Protein AF-A0A925BDQ1-F1 (afdb_monomer_lite)

pLDDT: mean 95.01, std 3.55, range [75.75, 97.69]

Secondary structure (DSSP, 8-state):
-PPPPPEEEGGGGHHHHHH-HHHHHHHHHHHT-SEEE-S--TT--HHHHHHHHHHHT-

Sequence (58 aa):
MATIPVCLQAYTVRDDSAQDFYGTLKKVAGIGYFGIELAGIYNKDPKELKTVLDDNGL

Foldseek 3Di:
DDDDAAEEECVVVVVVCVVPVLVVLLVRLVVPHQYYDDPDDNPDDPVVVVVSCVVSND

Structure (mmCIF, N/CA/C/O backbone):
data_AF-A0A925BDQ1-F1
#
_entry.id   AF-A0A925BDQ1-F1
#
loop_
_atom_site.group_PDB
_atom_site.id
_atom_site.type_symbol
_atom_site.label_atom_id
_atom_site.label_alt_id
_atom_site.label_comp_id
_atom_site.label_asym_id
_atom_site.label_entity_id
_atom_site.label_seq_id
_atom_site.pdbx_PDB_ins_code
_atom_site.Cartn_x
_atom_site.Cartn_y
_atom_site.Cartn_z
_atom_site.occupancy
_atom_site.B_iso_or_equiv
_atom_site.auth_seq_id
_atom_site.auth_comp_id
_atom_site.auth_asym_id
_atom_site.auth_atom_id
_atom_site.pdbx_PDB_model_num
ATOM 1 N N . MET A 1 1 ? -14.787 1.425 24.731 1.00 75.75 1 MET A N 1
ATOM 2 C CA . MET A 1 1 ? -13.627 0.623 24.281 1.00 75.75 1 MET A CA 1
ATOM 3 C C . MET A 1 1 ? -12.901 1.427 23.220 1.00 75.75 1 MET A C 1
ATOM 5 O O . MET A 1 1 ? -13.578 2.128 22.480 1.00 75.75 1 MET A O 1
ATOM 9 N N . ALA A 1 2 ? -11.570 1.386 23.177 1.00 83.62 2 ALA A N 1
ATOM 10 C CA . ALA A 1 2 ? -10.830 2.010 22.083 1.00 83.62 2 ALA A CA 1
ATOM 11 C C . ALA A 1 2 ? -11.059 1.217 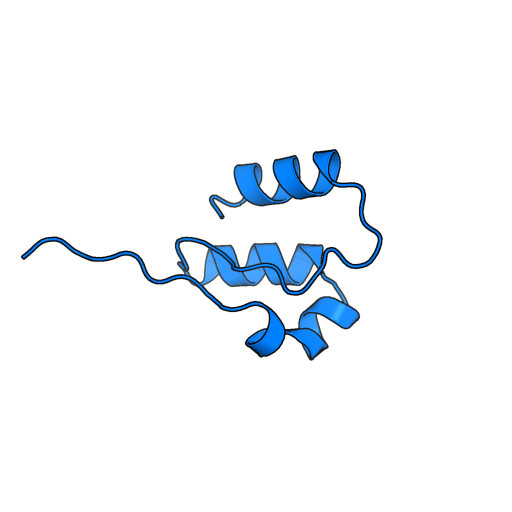20.787 1.00 83.62 2 ALA A C 1
ATOM 13 O O . ALA A 1 2 ? -11.095 -0.014 20.824 1.00 83.62 2 ALA A O 1
ATOM 14 N N . THR A 1 3 ? -11.222 1.911 19.663 1.00 89.81 3 THR A N 1
ATOM 15 C CA . THR A 1 3 ? -11.262 1.277 18.341 1.00 89.81 3 THR A CA 1
ATOM 16 C C . THR A 1 3 ? -9.844 0.878 17.956 1.00 89.81 3 THR A C 1
ATOM 18 O O . THR A 1 3 ? -8.958 1.730 17.913 1.00 89.81 3 THR A O 1
ATOM 21 N N . ILE A 1 4 ? -9.627 -0.409 17.692 1.00 94.06 4 ILE A N 1
ATOM 22 C CA . ILE A 1 4 ? -8.346 -0.912 17.191 1.00 94.06 4 ILE A CA 1
ATOM 23 C C . ILE A 1 4 ? -8.372 -0.791 15.660 1.00 94.06 4 ILE A C 1
ATOM 25 O O . ILE A 1 4 ? -9.300 -1.327 15.048 1.00 94.06 4 ILE A O 1
ATOM 29 N N . PRO A 1 5 ? -7.411 -0.090 15.031 1.00 93.12 5 PRO A N 1
ATOM 30 C CA . PRO A 1 5 ? -7.359 0.023 13.578 1.00 93.12 5 PRO A CA 1
ATOM 31 C C . PRO A 1 5 ? -7.185 -1.339 12.898 1.00 93.12 5 PRO A C 1
ATOM 33 O O . PRO A 1 5 ? -6.484 -2.212 13.410 1.00 93.12 5 PRO A O 1
ATOM 36 N N . VAL A 1 6 ? -7.808 -1.506 11.730 1.00 94.69 6 VAL A N 1
ATOM 37 C CA . VAL A 1 6 ? -7.686 -2.719 10.911 1.00 94.69 6 VAL A CA 1
ATOM 38 C C . VAL A 1 6 ? -6.758 -2.438 9.736 1.00 94.69 6 VAL A C 1
ATOM 40 O O . VAL A 1 6 ? -6.979 -1.499 8.969 1.00 94.69 6 VAL A O 1
ATOM 43 N N . CYS A 1 7 ? -5.742 -3.284 9.587 1.00 96.44 7 CYS A N 1
ATOM 44 C CA . CYS A 1 7 ? -4.782 -3.242 8.489 1.00 96.44 7 CYS A CA 1
ATOM 45 C C . CYS A 1 7 ? -4.990 -4.431 7.543 1.00 96.44 7 CYS A C 1
ATOM 47 O O . CYS A 1 7 ? -5.508 -5.475 7.947 1.00 96.44 7 CYS A O 1
ATOM 49 N N . LEU A 1 8 ? -4.576 -4.276 6.287 1.00 97.06 8 LEU A N 1
ATOM 50 C CA . LEU A 1 8 ? -4.644 -5.326 5.277 1.00 97.06 8 LEU A CA 1
ATOM 51 C C . LEU A 1 8 ? -3.293 -6.028 5.136 1.00 97.06 8 LEU A C 1
ATOM 53 O O . LEU A 1 8 ? -2.257 -5.385 4.997 1.00 97.06 8 LEU A O 1
ATOM 57 N N . GLN A 1 9 ? -3.298 -7.355 5.087 1.00 97.12 9 GLN A N 1
ATOM 58 C CA . GLN A 1 9 ? -2.111 -8.120 4.723 1.00 97.12 9 GLN A CA 1
ATOM 59 C C . GLN A 1 9 ? -2.033 -8.224 3.187 1.00 97.12 9 GLN A C 1
ATOM 61 O O . GLN A 1 9 ? -2.954 -8.749 2.549 1.00 97.12 9 GLN A O 1
ATOM 66 N N . ALA A 1 10 ? -0.960 -7.696 2.578 1.00 95.62 10 ALA A N 1
ATOM 67 C CA . ALA A 1 10 ? -0.889 -7.455 1.128 1.00 95.62 10 ALA A CA 1
ATOM 68 C C . ALA A 1 10 ? -0.984 -8.725 0.266 1.00 95.62 10 ALA A C 1
ATOM 70 O O . ALA A 1 10 ? -1.394 -8.648 -0.892 1.00 95.62 10 ALA A O 1
ATOM 71 N N . TYR A 1 11 ? -0.661 -9.906 0.807 1.00 95.38 11 TYR A N 1
ATOM 72 C CA . TYR A 1 11 ? -0.796 -11.165 0.066 1.00 95.38 11 TYR A CA 1
ATOM 73 C C . TYR A 1 11 ? -2.257 -11.469 -0.313 1.00 95.38 11 TYR A C 1
ATOM 75 O O . TYR A 1 11 ? -2.502 -12.153 -1.310 1.00 95.38 11 TYR A O 1
ATOM 83 N N . THR A 1 12 ? -3.225 -10.915 0.424 1.00 96.31 12 THR A N 1
ATOM 84 C CA . THR A 1 12 ? -4.664 -10.998 0.114 1.00 96.31 12 THR A CA 1
ATOM 85 C C . THR A 1 12 ? -5.000 -10.397 -1.255 1.00 96.31 12 THR A C 1
ATOM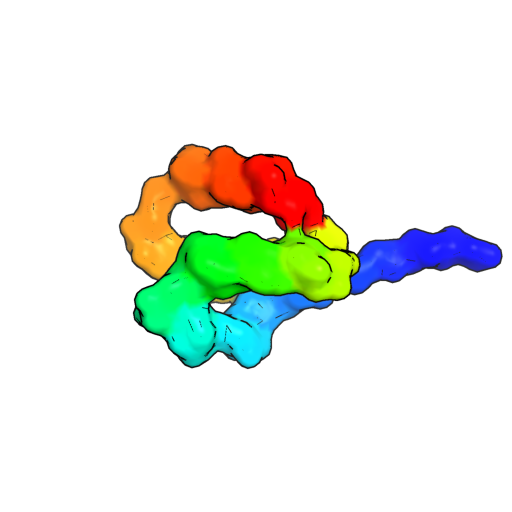 87 O O . THR A 1 12 ? -5.855 -10.925 -1.956 1.00 96.31 12 THR A O 1
ATOM 90 N N . VAL A 1 13 ? -4.290 -9.339 -1.659 1.00 96.19 13 VAL A N 1
ATOM 91 C CA . VAL A 1 13 ? -4.495 -8.593 -2.918 1.00 96.19 13 VAL A CA 1
ATOM 92 C C . VAL A 1 13 ? -3.285 -8.709 -3.852 1.00 96.19 13 VAL A C 1
ATOM 94 O O . VAL A 1 13 ? -3.000 -7.815 -4.649 1.00 96.19 13 VAL A O 1
ATOM 97 N N . ARG A 1 14 ? -2.517 -9.801 -3.737 1.00 96.00 14 ARG A N 1
ATOM 98 C CA . ARG A 1 14 ? -1.281 -10.009 -4.512 1.00 96.00 14 ARG A CA 1
ATOM 99 C C . ARG A 1 14 ? -1.522 -10.059 -6.020 1.00 96.00 14 ARG A C 1
ATOM 101 O O . ARG A 1 14 ? -0.676 -9.593 -6.772 1.00 96.00 14 ARG A O 1
ATOM 108 N N . ASP A 1 15 ? -2.662 -10.596 -6.447 1.00 96.44 15 ASP A N 1
ATOM 109 C CA . ASP A 1 15 ? -2.968 -10.749 -7.868 1.00 96.44 15 ASP A CA 1
ATOM 110 C C . ASP A 1 15 ? -3.240 -9.372 -8.494 1.00 96.44 15 ASP A C 1
ATOM 112 O O . ASP A 1 15 ? -2.646 -9.042 -9.518 1.00 96.44 15 ASP A O 1
ATOM 116 N N . ASP A 1 16 ? -4.017 -8.517 -7.815 1.00 97.06 16 ASP A N 1
ATOM 117 C CA . ASP A 1 16 ? -4.202 -7.109 -8.196 1.00 97.06 16 ASP A CA 1
ATOM 118 C C . ASP A 1 16 ? -2.883 -6.325 -8.137 1.00 97.06 16 ASP A C 1
ATOM 120 O O . ASP A 1 16 ? -2.547 -5.579 -9.058 1.00 97.06 16 ASP A O 1
ATOM 124 N N . SER A 1 17 ? -2.090 -6.545 -7.084 1.00 95.81 17 SER A N 1
ATOM 125 C CA . SER A 1 17 ? -0.798 -5.879 -6.893 1.00 95.81 17 SER A CA 1
ATOM 126 C C . SER A 1 17 ? 0.217 -6.237 -7.980 1.00 95.81 17 SER A C 1
ATOM 128 O O . SER A 1 17 ? 1.010 -5.387 -8.382 1.00 95.81 17 SER A O 1
ATOM 130 N N . ALA A 1 18 ? 0.190 -7.474 -8.480 1.00 95.31 18 ALA A N 1
ATOM 131 C CA . ALA A 1 18 ? 1.042 -7.911 -9.579 1.00 95.31 18 ALA A CA 1
ATOM 132 C C . ALA A 1 18 ? 0.676 -7.236 -10.913 1.00 95.31 18 ALA A C 1
ATOM 134 O O . ALA A 1 18 ? 1.550 -7.091 -11.766 1.00 95.31 18 ALA A O 1
ATOM 135 N N . GLN A 1 19 ? -0.584 -6.819 -11.093 1.00 96.44 19 GLN A N 1
ATOM 136 C CA . GLN A 1 19 ? -1.025 -6.069 -12.274 1.00 96.44 19 GLN A CA 1
ATOM 137 C C . GLN A 1 19 ? -0.754 -4.565 -12.130 1.00 96.44 19 GLN A C 1
ATOM 139 O O . GLN A 1 19 ? -0.221 -3.940 -13.043 1.00 96.44 19 GLN A O 1
ATOM 144 N N . ASP A 1 20 ? -1.116 -3.984 -10.984 1.00 96.56 20 ASP A N 1
ATOM 145 C CA . ASP A 1 20 ? -0.960 -2.559 -10.688 1.00 96.56 20 ASP A CA 1
ATOM 146 C C . ASP A 1 20 ? -0.812 -2.339 -9.177 1.00 96.56 20 ASP A C 1
ATOM 148 O O . ASP A 1 20 ? -1.788 -2.171 -8.437 1.00 96.56 20 ASP A O 1
ATOM 152 N N . PHE A 1 21 ? 0.433 -2.338 -8.704 1.00 96.25 21 PHE A N 1
ATOM 153 C CA . PHE A 1 21 ? 0.725 -2.221 -7.280 1.00 96.25 21 PHE A CA 1
ATOM 154 C C . PHE A 1 21 ? 0.258 -0.886 -6.686 1.00 96.25 21 PHE A C 1
ATOM 156 O O . PHE A 1 21 ? -0.434 -0.876 -5.670 1.00 96.25 21 PHE A O 1
ATOM 163 N N . TYR A 1 22 ? 0.569 0.244 -7.328 1.00 96.31 22 TYR A N 1
ATOM 164 C CA . TYR A 1 22 ? 0.204 1.563 -6.800 1.00 96.31 22 TYR A CA 1
ATOM 165 C C . TYR A 1 22 ? -1.298 1.832 -6.891 1.00 96.31 22 TYR A C 1
ATOM 167 O O . TYR A 1 22 ? -1.883 2.365 -5.945 1.00 96.31 22 TYR A O 1
ATOM 175 N N . GLY A 1 23 ? -1.954 1.407 -7.974 1.00 97.19 23 GLY A N 1
ATOM 176 C CA . GLY A 1 23 ? -3.410 1.456 -8.057 1.00 97.19 23 GLY A CA 1
ATOM 177 C C . GLY A 1 23 ? -4.080 0.575 -7.004 1.00 97.19 23 GLY A C 1
ATOM 178 O O . GLY A 1 23 ? -5.108 0.965 -6.450 1.00 97.19 23 GLY A O 1
ATOM 179 N N . THR A 1 24 ? -3.486 -0.573 -6.666 1.00 97.00 24 THR A N 1
ATOM 180 C CA . THR A 1 24 ? -3.980 -1.440 -5.587 1.00 97.00 24 THR A CA 1
ATOM 181 C C . THR A 1 24 ? -3.866 -0.763 -4.224 1.00 97.00 24 THR A C 1
ATOM 183 O O . THR A 1 24 ? -4.864 -0.711 -3.509 1.00 97.00 24 THR A O 1
ATOM 186 N N . LEU A 1 25 ? -2.718 -0.161 -3.882 1.00 96.81 25 LEU A N 1
ATOM 187 C CA . LEU A 1 25 ? -2.556 0.601 -2.632 1.00 96.81 25 LEU A CA 1
ATOM 188 C C . LEU A 1 25 ? -3.605 1.714 -2.511 1.00 96.81 25 LEU A C 1
ATOM 190 O O . LEU A 1 25 ? -4.286 1.822 -1.494 1.00 96.81 25 LEU A O 1
ATOM 194 N N . LYS A 1 26 ? -3.821 2.476 -3.588 1.00 97.06 26 LYS A N 1
ATOM 195 C CA . LYS A 1 26 ? -4.842 3.528 -3.626 1.00 97.06 26 LYS A CA 1
ATOM 196 C C . LYS A 1 26 ? -6.260 2.993 -3.402 1.00 97.06 26 LYS A C 1
ATOM 198 O O . LYS A 1 26 ? -7.057 3.619 -2.707 1.00 97.06 26 LYS A O 1
ATOM 203 N N . LYS A 1 27 ? -6.597 1.832 -3.975 1.00 97.38 27 LYS A N 1
ATOM 204 C CA . LYS A 1 27 ? -7.898 1.178 -3.747 1.00 97.38 27 LYS A CA 1
ATOM 205 C C . LYS A 1 27 ? -8.044 0.707 -2.300 1.00 97.38 27 LYS A C 1
ATOM 207 O O . LYS A 1 27 ? -9.098 0.927 -1.714 1.00 97.38 27 LYS A O 1
ATOM 212 N N . VAL A 1 28 ? -7.004 0.105 -1.720 1.00 96.75 28 VAL A N 1
ATOM 213 C CA . VAL A 1 28 ? -6.991 -0.349 -0.317 1.00 96.75 28 VAL A CA 1
ATOM 214 C C . VAL A 1 28 ? -7.226 0.822 0.638 1.00 96.75 28 VAL A C 1
ATOM 216 O O . VAL A 1 28 ? -8.089 0.729 1.511 1.00 96.75 28 VAL A O 1
ATOM 219 N N . ALA A 1 29 ? -6.537 1.943 0.419 1.00 96.19 29 ALA A N 1
ATOM 220 C CA . ALA A 1 29 ? -6.762 3.183 1.157 1.00 96.19 29 ALA A CA 1
ATOM 221 C C . ALA A 1 29 ? -8.204 3.690 1.009 1.00 96.19 29 ALA A C 1
ATOM 223 O O . ALA A 1 29 ? -8.869 3.995 1.996 1.00 96.19 29 ALA A O 1
ATOM 224 N N . GLY A 1 30 ? -8.729 3.703 -0.222 1.00 97.19 30 GLY A N 1
ATOM 225 C CA . GLY A 1 30 ? -10.103 4.124 -0.514 1.00 97.19 30 GLY A CA 1
ATOM 226 C C . GLY A 1 30 ? -11.194 3.253 0.122 1.00 97.19 30 GLY A C 1
ATOM 227 O O . GLY A 1 30 ? -12.307 3.735 0.316 1.00 97.19 30 GLY A O 1
ATOM 228 N N . ILE A 1 31 ? -10.892 1.997 0.472 1.00 96.69 31 ILE A N 1
ATOM 229 C CA . ILE A 1 31 ? -11.798 1.112 1.228 1.00 96.69 31 ILE A CA 1
ATOM 230 C C . ILE A 1 31 ? -11.852 1.503 2.718 1.00 96.69 31 ILE A C 1
ATOM 232 O O . ILE A 1 31 ? -12.856 1.243 3.379 1.00 96.69 31 ILE A O 1
ATOM 236 N N . GLY A 1 32 ? -10.807 2.152 3.244 1.00 95.50 32 GLY A N 1
ATOM 237 C CA . GLY A 1 32 ? -10.728 2.602 4.637 1.00 95.50 32 GLY A CA 1
ATOM 238 C C . GLY A 1 32 ? -9.872 1.722 5.552 1.00 95.50 32 GLY A C 1
ATOM 239 O O . GLY A 1 32 ? -10.026 1.788 6.772 1.00 95.50 32 GLY A O 1
ATOM 240 N N . TYR A 1 33 ? -8.980 0.895 4.994 1.00 96.31 33 TYR A N 1
ATOM 241 C CA . TYR A 1 33 ? -7.941 0.242 5.795 1.00 96.31 33 TYR A CA 1
ATOM 242 C C . TYR A 1 33 ? -6.955 1.280 6.329 1.00 96.31 33 TYR A C 1
ATOM 244 O O . TYR A 1 33 ? -6.580 2.204 5.616 1.00 96.31 33 TYR A O 1
ATOM 252 N N . PHE A 1 34 ? -6.524 1.107 7.579 1.00 94.50 34 PHE A N 1
ATOM 253 C CA . PHE A 1 34 ? -5.624 2.056 8.241 1.00 94.50 34 PHE A CA 1
ATOM 254 C C . PHE A 1 34 ? -4.150 1.853 7.875 1.00 94.50 34 PHE A C 1
ATOM 256 O O . PHE A 1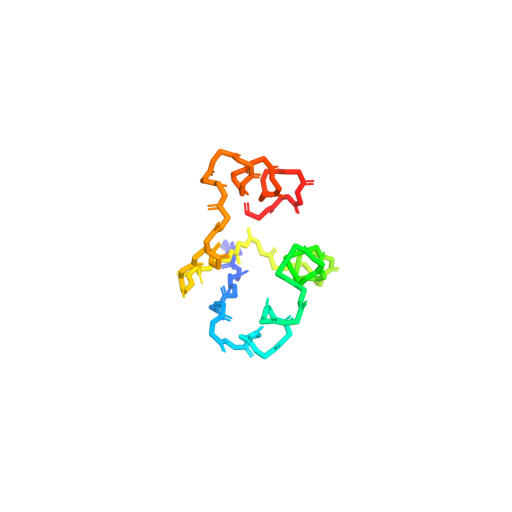 34 ? -3.332 2.738 8.077 1.00 94.50 34 PHE A O 1
ATOM 263 N N . GLY A 1 35 ? -3.800 0.672 7.381 1.00 94.50 35 GLY A N 1
ATOM 264 C CA . GLY A 1 35 ? -2.439 0.371 6.974 1.00 94.50 35 GLY A CA 1
ATOM 265 C C . GLY A 1 35 ? -2.365 -0.920 6.185 1.00 94.50 35 GLY A C 1
ATOM 266 O O . GLY A 1 35 ? -3.339 -1.681 6.098 1.00 94.50 35 GLY A O 1
ATOM 267 N N . ILE A 1 36 ? -1.192 -1.176 5.619 1.00 96.75 36 ILE A N 1
ATOM 268 C CA . ILE A 1 36 ? -0.919 -2.379 4.841 1.00 96.75 36 ILE A CA 1
ATOM 269 C C . ILE A 1 36 ? 0.393 -3.034 5.275 1.00 96.75 36 ILE A C 1
ATOM 271 O O . ILE A 1 36 ? 1.431 -2.388 5.397 1.00 96.75 36 ILE A O 1
ATOM 275 N N . GLU A 1 37 ? 0.361 -4.346 5.484 1.00 96.56 37 GLU A N 1
ATOM 276 C CA . GLU A 1 37 ? 1.568 -5.139 5.693 1.00 96.56 37 GLU A CA 1
ATOM 277 C C . GLU A 1 37 ? 2.102 -5.605 4.336 1.00 96.56 37 GLU A C 1
ATOM 279 O O . GLU A 1 37 ? 1.500 -6.453 3.668 1.00 96.56 37 GLU A O 1
ATOM 284 N N . LEU A 1 38 ? 3.224 -5.024 3.913 1.00 94.44 38 LEU A N 1
ATOM 285 C CA . LEU A 1 38 ? 3.847 -5.301 2.622 1.00 94.44 38 LEU A CA 1
ATOM 286 C C . LEU A 1 38 ? 4.405 -6.731 2.556 1.00 94.44 38 LEU A C 1
ATOM 288 O O . LEU A 1 38 ? 5.225 -7.131 3.377 1.00 94.44 38 LEU A O 1
ATOM 292 N N . ALA A 1 39 ? 4.051 -7.467 1.502 1.00 89.50 39 ALA A N 1
ATOM 293 C CA . ALA A 1 39 ? 4.620 -8.777 1.171 1.00 89.50 39 ALA A CA 1
ATOM 294 C C . ALA A 1 39 ? 5.740 -8.645 0.115 1.00 89.50 39 ALA A C 1
ATOM 296 O O . ALA A 1 39 ? 5.783 -9.382 -0.869 1.00 89.50 39 ALA A O 1
ATOM 297 N N . GLY A 1 40 ? 6.613 -7.648 0.295 1.00 89.00 40 GLY A N 1
ATOM 298 C CA . GLY A 1 40 ? 7.568 -7.172 -0.711 1.00 89.00 40 GLY A CA 1
ATOM 299 C C . GLY A 1 40 ? 7.107 -5.889 -1.414 1.00 89.00 40 GLY A C 1
ATOM 300 O O . GLY A 1 40 ? 6.003 -5.400 -1.185 1.00 89.00 40 GLY A O 1
ATOM 301 N N . ILE A 1 41 ? 7.981 -5.323 -2.257 1.00 92.81 41 ILE A N 1
ATOM 302 C CA . ILE A 1 41 ? 7.791 -3.988 -2.860 1.00 92.81 41 ILE A CA 1
ATOM 303 C C . ILE A 1 41 ? 7.775 -3.988 -4.394 1.00 92.81 41 ILE A C 1
ATOM 305 O O . ILE A 1 41 ? 7.924 -2.935 -4.997 1.00 92.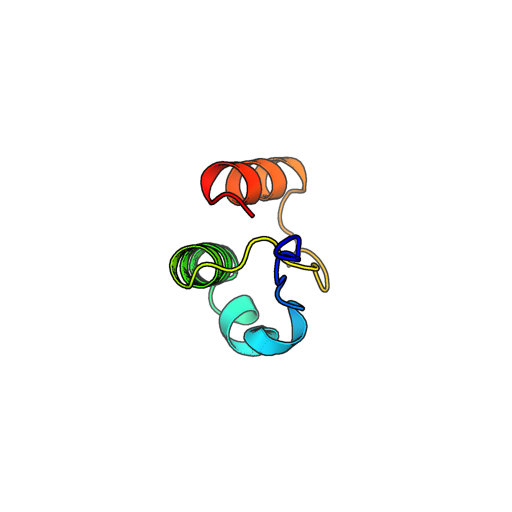81 41 ILE A O 1
ATOM 309 N N . TYR A 1 42 ? 7.632 -5.149 -5.044 1.00 91.31 42 TYR A N 1
ATOM 310 C CA . TYR A 1 42 ? 7.539 -5.268 -6.513 1.00 91.31 42 TYR A CA 1
ATOM 311 C C . TYR A 1 42 ? 8.652 -4.529 -7.286 1.00 91.31 42 TYR A C 1
ATOM 313 O O . TYR A 1 42 ? 8.400 -3.904 -8.317 1.00 91.31 42 TYR A O 1
ATOM 321 N N . ASN A 1 43 ? 9.890 -4.582 -6.775 1.00 92.88 43 ASN A N 1
ATOM 322 C CA . ASN A 1 43 ? 11.061 -3.871 -7.314 1.00 92.88 43 ASN A CA 1
ATOM 323 C C . ASN A 1 43 ? 10.882 -2.344 -7.446 1.00 92.88 43 ASN A C 1
ATOM 325 O O . ASN A 1 43 ? 11.568 -1.710 -8.247 1.00 92.88 43 ASN A O 1
ATOM 329 N N . LYS A 1 44 ? 9.958 -1.749 -6.686 1.00 94.31 44 LYS A N 1
ATOM 330 C CA . LYS A 1 44 ? 9.788 -0.297 -6.599 1.00 94.31 44 LYS A CA 1
ATOM 331 C C . LYS A 1 44 ? 10.865 0.333 -5.726 1.00 94.31 44 LYS A C 1
ATOM 333 O O . LYS A 1 44 ? 11.423 -0.323 -4.846 1.00 94.31 44 LYS A O 1
ATOM 338 N N . ASP A 1 45 ? 11.129 1.616 -5.953 1.00 95.94 45 ASP A N 1
ATOM 339 C CA . ASP A 1 45 ? 12.019 2.375 -5.084 1.00 95.94 45 ASP A CA 1
ATOM 340 C C . ASP A 1 45 ? 11.380 2.538 -3.687 1.00 95.94 45 ASP A C 1
ATOM 342 O O . ASP A 1 45 ? 10.216 2.940 -3.586 1.00 95.94 45 ASP A O 1
ATOM 346 N N . PRO A 1 46 ? 12.102 2.238 -2.591 1.00 96.25 46 PRO A N 1
ATOM 347 C CA . PRO A 1 46 ? 11.550 2.354 -1.245 1.00 96.25 46 PRO A CA 1
ATOM 348 C C . PRO A 1 46 ? 11.121 3.773 -0.851 1.00 96.25 46 PRO A C 1
ATOM 350 O O . PRO A 1 46 ? 10.191 3.918 -0.058 1.00 96.25 46 PRO A O 1
ATOM 353 N N . LYS A 1 47 ? 11.779 4.822 -1.367 1.00 97.38 47 LYS A N 1
ATOM 354 C CA . LYS A 1 47 ? 11.409 6.211 -1.053 1.00 97.38 47 LYS A CA 1
ATOM 355 C C . LYS A 1 47 ? 10.137 6.598 -1.790 1.00 97.38 47 LYS A C 1
ATOM 357 O O . LYS A 1 47 ? 9.242 7.157 -1.169 1.00 97.38 47 LYS A O 1
ATOM 362 N N . GLU A 1 48 ? 10.041 6.247 -3.071 1.00 96.50 48 GLU A N 1
ATOM 363 C CA . GLU A 1 48 ? 8.816 6.429 -3.855 1.00 96.50 48 GLU A CA 1
ATOM 364 C C . GLU A 1 48 ? 7.639 5.689 -3.209 1.00 96.50 48 GLU A C 1
ATOM 366 O O . GLU A 1 48 ? 6.579 6.275 -3.000 1.00 96.50 48 GLU A O 1
ATOM 371 N N . LEU A 1 49 ? 7.834 4.424 -2.817 1.00 96.50 49 LEU A N 1
ATOM 372 C CA . LEU A 1 49 ? 6.794 3.649 -2.144 1.00 96.50 49 LEU A CA 1
ATOM 373 C C . LEU A 1 49 ? 6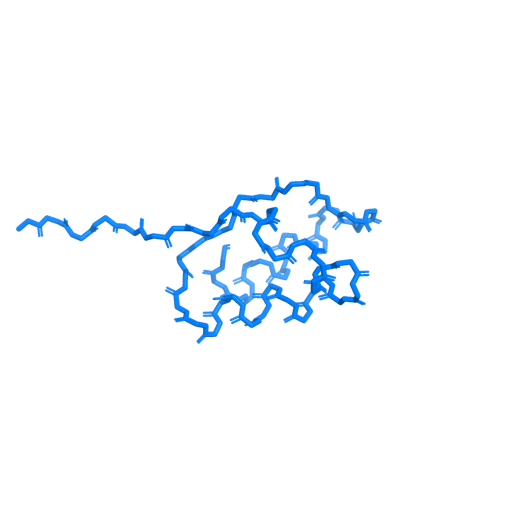.360 4.298 -0.828 1.00 96.50 49 LEU A C 1
ATOM 375 O O . LEU A 1 49 ? 5.165 4.357 -0.555 1.00 96.50 49 LEU A O 1
ATOM 379 N N . LYS A 1 50 ? 7.305 4.810 -0.031 1.00 96.50 50 LYS A N 1
ATOM 380 C CA . LYS A 1 50 ? 6.964 5.539 1.191 1.00 96.50 50 LYS A CA 1
ATOM 381 C C . LYS A 1 50 ? 6.081 6.751 0.884 1.00 96.50 50 LYS A C 1
ATOM 383 O O . LYS A 1 50 ? 5.069 6.923 1.551 1.00 96.50 50 LYS A O 1
ATOM 388 N N . THR A 1 51 ? 6.434 7.557 -0.117 1.00 97.69 51 THR A N 1
ATOM 389 C CA . THR A 1 51 ? 5.619 8.711 -0.526 1.00 97.69 51 THR A CA 1
ATOM 390 C C . THR A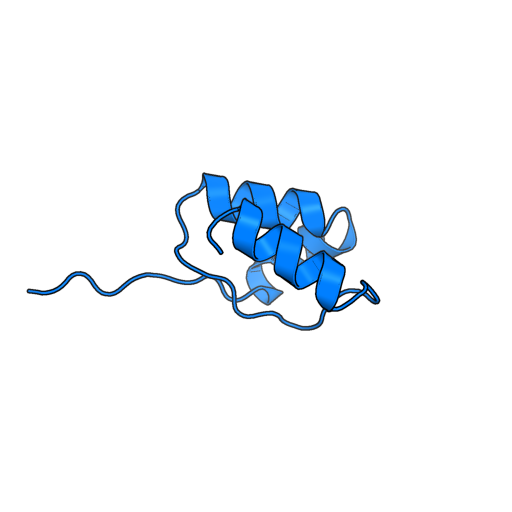 1 51 ? 4.216 8.280 -0.939 1.00 97.69 51 THR A C 1
ATOM 392 O O . THR A 1 51 ? 3.248 8.874 -0.486 1.00 97.69 51 THR A O 1
ATOM 395 N N . VAL A 1 52 ? 4.085 7.203 -1.719 1.00 96.50 52 VAL A N 1
ATOM 396 C CA . VAL A 1 52 ? 2.770 6.675 -2.111 1.00 96.50 52 VAL A CA 1
ATOM 397 C C . VAL A 1 52 ? 1.952 6.230 -0.896 1.00 96.50 52 VAL A C 1
ATOM 399 O O . VAL A 1 52 ? 0.756 6.500 -0.854 1.00 96.50 52 VAL A O 1
ATOM 402 N N . LEU A 1 53 ? 2.556 5.558 0.086 1.00 96.81 53 LEU A N 1
ATOM 403 C CA . LEU A 1 53 ? 1.855 5.147 1.308 1.00 96.81 53 LEU A CA 1
ATOM 404 C C . LEU A 1 53 ? 1.391 6.365 2.119 1.00 96.81 53 LEU A C 1
ATOM 406 O O . LEU A 1 53 ? 0.200 6.478 2.407 1.00 96.81 53 LEU A O 1
ATOM 410 N N . ASP A 1 54 ? 2.294 7.320 2.363 1.00 97.06 54 ASP A N 1
ATOM 411 C CA . ASP A 1 54 ? 1.992 8.559 3.087 1.00 97.06 54 ASP A CA 1
ATOM 412 C C . ASP A 1 54 ? 0.857 9.350 2.399 1.00 97.06 54 ASP A C 1
ATOM 414 O O . ASP A 1 54 ? -0.093 9.774 3.058 1.00 97.06 54 ASP A O 1
ATOM 418 N N . ASP A 1 55 ? 0.912 9.499 1.069 1.00 96.88 55 ASP A N 1
ATOM 419 C CA . ASP A 1 55 ? -0.084 10.230 0.270 1.00 96.88 55 ASP A CA 1
ATOM 420 C C . ASP A 1 55 ? -1.474 9.572 0.299 1.00 96.88 55 ASP A C 1
ATOM 422 O O . ASP A 1 55 ? -2.490 10.243 0.104 1.00 96.88 55 ASP A O 1
ATOM 426 N N . ASN A 1 56 ? -1.533 8.257 0.525 1.00 96.00 56 ASN A N 1
ATOM 427 C CA . ASN A 1 56 ? -2.781 7.500 0.623 1.00 96.00 56 ASN A CA 1
ATOM 428 C C . ASN A 1 56 ? -3.234 7.274 2.077 1.00 96.00 56 ASN A C 1
ATOM 430 O O . ASN A 1 56 ? -4.307 6.712 2.283 1.00 96.00 56 ASN A O 1
ATOM 434 N N . GLY A 1 57 ? -2.464 7.719 3.076 1.00 94.38 57 GLY A N 1
ATOM 435 C CA . GLY A 1 57 ? -2.772 7.493 4.490 1.00 94.38 57 GLY A CA 1
ATOM 436 C C . GLY A 1 57 ? -2.680 6.023 4.916 1.00 94.38 57 GLY A C 1
ATOM 437 O O . GLY A 1 57 ? -3.458 5.608 5.775 1.00 94.38 57 GLY A O 1
ATOM 438 N N . LEU A 1 58 ? -1.775 5.257 4.291 1.00 94.12 58 LEU A N 1
ATOM 439 C CA . LEU A 1 58 ? -1.482 3.845 4.582 1.00 94.12 58 LEU A CA 1
ATOM 440 C C . LEU A 1 58 ? -0.146 3.640 5.302 1.00 94.12 58 LEU A C 1
ATOM 442 O O . LEU A 1 58 ? 0.749 4.503 5.173 1.00 94.12 58 LEU A O 1
#

Radius of gyration: 11.43 Å; chains: 1; bounding box: 26×21×37 Å